Protein AF-A0A957ASK5-F1 (afdb_monomer_lite)

Sequence (160 aa):
SWDEWQVWYKGDPVMGDWTEAPHLAEEMYNLEDALVVAQWLNVFLRKSHVLKIACVAQVVNVISWLHTRKDGLLKHPSYYAFKLVSNLARGDALDVLVTAPLVETKQHGAVPALDVSASFDAETGQGAIFLVNRSLSETVVTDVVWQDGQAVAVDKAWQL

Foldseek 3Di:
DAAEDADQDPDFAQDDPPDDPDQGQQDADAVVRLLVLLLVLLVCLVCCVPRVDHHYPPDERHSHQWYDDPPDIHGHNNNVSCVCSVVQADDHKDPDDDDAAWDQDPPPGTDGQKRKTKHADPVVRGIDIRIHGNDPDDDDDDDDDDVVPDDDDDPDDDDD

Radius of gyration: 18.12 Å; chains: 1; bounding box: 38×39×53 Å

Structure (mmCIF, N/CA/C/O backbone):
data_AF-A0A957ASK5-F1
#
_entry.id   AF-A0A957ASK5-F1
#
loop_
_atom_site.group_PDB
_atom_site.id
_atom_site.type_symbol
_atom_site.label_atom_id
_atom_site.label_alt_id
_atom_site.label_comp_id
_atom_site.label_asym_id
_atom_site.label_entity_id
_atom_site.label_seq_id
_atom_site.pdbx_PDB_ins_code
_atom_site.Cartn_x
_atom_site.Cartn_y
_atom_site.Cartn_z
_atom_site.occupancy
_atom_site.B_iso_or_equiv
_atom_site.auth_seq_id
_atom_site.auth_comp_id
_atom_site.auth_asym_id
_atom_site.auth_atom_id
_atom_site.pdbx_PDB_model_num
ATOM 1 N N . SER A 1 1 ? -12.239 6.359 -12.862 1.00 83.12 1 SER A N 1
ATOM 2 C CA . SER A 1 1 ? -11.178 5.347 -12.694 1.00 83.12 1 SER A CA 1
ATOM 3 C C . SER A 1 1 ? -9.905 6.058 -12.277 1.00 83.12 1 SER A C 1
ATOM 5 O O . SER A 1 1 ? -9.842 7.275 -12.413 1.00 83.12 1 SER A O 1
ATOM 7 N N . TRP A 1 2 ? -8.947 5.322 -11.723 1.00 96.19 2 TRP A N 1
ATOM 8 C CA . TRP A 1 2 ? -7.598 5.791 -11.400 1.00 96.19 2 TRP A CA 1
ATOM 9 C C . TRP A 1 2 ? -6.605 4.755 -11.939 1.00 96.19 2 TRP A C 1
ATOM 11 O O . TRP A 1 2 ? -6.111 3.890 -11.220 1.00 96.19 2 TRP A O 1
ATOM 21 N N . ASP A 1 3 ? -6.485 4.733 -13.259 1.00 96.88 3 ASP A N 1
ATOM 22 C CA . ASP A 1 3 ? -5.905 3.649 -14.057 1.00 96.88 3 ASP A CA 1
ATOM 23 C C . ASP A 1 3 ? -4.379 3.700 -14.196 1.00 96.88 3 ASP A C 1
ATOM 25 O O . ASP A 1 3 ? -3.785 2.726 -14.648 1.00 96.88 3 ASP A O 1
ATOM 29 N N . GLU A 1 4 ? -3.741 4.768 -13.727 1.00 97.25 4 GLU A N 1
ATOM 30 C CA . GLU A 1 4 ? -2.297 4.813 -13.529 1.00 97.25 4 GLU A CA 1
ATOM 31 C C . GLU A 1 4 ? -1.975 5.448 -12.179 1.00 97.25 4 GLU A C 1
ATOM 33 O O . GLU A 1 4 ? -2.266 6.616 -11.913 1.00 97.25 4 GLU A O 1
ATOM 38 N N . TRP A 1 5 ? -1.371 4.662 -11.293 1.00 96.94 5 TRP A N 1
ATOM 39 C CA . TRP A 1 5 ? -0.782 5.167 -10.060 1.00 96.94 5 TRP A CA 1
ATOM 40 C C . TRP A 1 5 ? 0.378 4.293 -9.626 1.00 96.94 5 TRP A C 1
ATOM 42 O O . TRP A 1 5 ? 0.276 3.066 -9.658 1.00 96.94 5 TRP A O 1
ATOM 52 N N . GLN A 1 6 ? 1.450 4.955 -9.202 1.00 94.38 6 GLN A N 1
ATOM 53 C CA . GLN A 1 6 ? 2.556 4.417 -8.425 1.00 94.38 6 GLN A CA 1
ATOM 54 C C . GLN A 1 6 ? 3.511 5.574 -8.067 1.00 94.38 6 GLN A C 1
ATOM 56 O O . GLN A 1 6 ? 3.418 6.674 -8.610 1.00 94.38 6 GLN A O 1
ATOM 61 N N . VAL A 1 7 ? 4.429 5.339 -7.138 1.00 96.38 7 VAL A N 1
ATOM 62 C CA . VAL A 1 7 ? 5.648 6.117 -6.935 1.00 96.38 7 VAL A CA 1
ATOM 63 C C . VAL A 1 7 ? 6.560 5.988 -8.161 1.00 96.38 7 VAL A C 1
ATOM 65 O O . VAL A 1 7 ? 6.969 4.885 -8.520 1.00 96.38 7 VAL A O 1
ATOM 68 N N . TRP A 1 8 ? 6.892 7.119 -8.776 1.00 96.38 8 TRP A N 1
ATOM 69 C CA . TRP A 1 8 ? 7.803 7.199 -9.915 1.00 96.38 8 TRP A CA 1
ATOM 70 C C . TRP A 1 8 ? 8.579 8.518 -9.844 1.00 96.38 8 TRP A C 1
ATOM 72 O O . TRP A 1 8 ? 7.997 9.587 -10.033 1.00 96.38 8 TRP A O 1
ATOM 82 N N . TYR A 1 9 ? 9.862 8.466 -9.473 1.00 94.75 9 TYR A N 1
ATOM 83 C CA . TYR A 1 9 ? 10.662 9.688 -9.256 1.00 94.75 9 TYR A CA 1
ATOM 84 C C . TYR A 1 9 ? 12.184 9.497 -9.304 1.00 94.75 9 TYR A C 1
ATOM 86 O O . TYR A 1 9 ? 12.914 10.482 -9.182 1.00 94.75 9 TYR A O 1
ATOM 94 N N . LYS A 1 10 ? 12.685 8.264 -9.438 1.00 91.88 10 LYS A N 1
ATOM 95 C CA . LYS A 1 10 ? 14.122 7.951 -9.346 1.00 91.88 10 LYS A CA 1
ATOM 96 C C . LYS A 1 10 ? 14.868 8.246 -10.645 1.00 91.88 10 LYS A C 1
ATOM 98 O O . LYS A 1 10 ? 16.085 8.394 -10.612 1.00 91.88 10 LYS A O 1
ATOM 103 N N . GLY A 1 11 ? 14.138 8.443 -11.744 1.00 90.25 11 GLY A N 1
ATOM 104 C CA . GLY A 1 11 ? 14.671 9.037 -12.972 1.00 90.25 11 GLY A CA 1
ATOM 105 C C . GLY A 1 11 ? 15.424 8.054 -13.865 1.00 90.25 11 GLY A C 1
ATOM 106 O O . GLY A 1 11 ? 16.309 8.470 -14.613 1.00 90.25 11 GLY A O 1
ATOM 107 N N . ASP A 1 12 ? 15.079 6.769 -13.787 1.00 91.12 12 ASP A N 1
ATOM 108 C CA . ASP A 1 12 ? 15.632 5.738 -14.663 1.00 91.12 12 ASP A CA 1
ATOM 109 C C . ASP A 1 12 ? 15.322 6.019 -16.148 1.00 91.12 12 ASP A C 1
ATOM 111 O O . ASP A 1 12 ? 14.323 6.676 -16.465 1.00 91.12 12 ASP A O 1
ATOM 115 N N . PRO A 1 13 ? 16.152 5.523 -17.088 1.00 93.06 13 PRO A N 1
ATOM 116 C CA . PRO A 1 13 ? 15.948 5.748 -18.514 1.00 93.06 13 PRO A CA 1
ATOM 117 C C . PRO A 1 13 ? 14.563 5.302 -18.989 1.00 93.06 13 PRO A C 1
ATOM 119 O O . PRO A 1 13 ? 14.092 4.222 -18.644 1.00 93.06 13 PRO A O 1
ATOM 122 N N . VAL A 1 14 ? 13.937 6.118 -19.835 1.00 93.56 14 VAL A N 1
ATOM 123 C CA . VAL A 1 14 ? 12.616 5.841 -20.435 1.00 93.56 14 VAL A CA 1
ATOM 124 C C . VAL A 1 14 ? 12.662 5.716 -21.959 1.00 93.56 14 VAL A C 1
ATOM 126 O O . VAL A 1 14 ? 11.652 5.417 -22.587 1.00 93.56 14 VAL A O 1
ATOM 129 N N . MET A 1 15 ? 13.831 5.946 -22.562 1.00 95.12 15 MET A N 1
ATOM 130 C CA . MET A 1 15 ? 14.044 5.872 -24.007 1.00 95.12 15 MET A CA 1
ATOM 131 C C . MET A 1 15 ? 14.910 4.661 -24.339 1.00 95.12 15 MET A C 1
ATOM 133 O O . MET A 1 15 ? 15.984 4.491 -23.769 1.00 95.12 15 MET A O 1
ATOM 137 N N . GLY A 1 16 ? 14.421 3.816 -25.247 1.00 93.00 16 GLY A N 1
ATOM 138 C CA . GLY A 1 16 ? 15.041 2.536 -25.597 1.00 93.00 16 GLY A CA 1
ATOM 139 C C . GLY A 1 16 ? 15.791 2.505 -26.928 1.00 93.00 16 GLY A C 1
ATOM 140 O O . GLY A 1 16 ? 16.248 1.437 -27.318 1.00 93.00 16 GLY A O 1
ATOM 141 N N . ASP A 1 17 ? 15.869 3.623 -27.656 1.00 95.56 17 ASP A N 1
ATOM 142 C CA . ASP A 1 17 ? 16.573 3.750 -28.944 1.00 95.56 17 ASP A CA 1
ATOM 143 C C . ASP A 1 17 ? 16.274 2.621 -29.951 1.00 95.56 17 ASP A C 1
ATOM 145 O O . ASP A 1 17 ? 17.164 2.119 -30.632 1.00 95.56 17 ASP A O 1
ATOM 149 N N . TRP A 1 18 ? 15.002 2.209 -30.040 1.00 95.38 18 TRP A N 1
ATOM 150 C CA . TRP A 1 18 ? 14.528 1.098 -30.887 1.00 95.38 18 TRP A CA 1
ATOM 151 C C . TRP A 1 18 ? 15.132 -0.279 -30.563 1.00 95.38 18 TRP A C 1
ATOM 153 O O . TRP A 1 18 ? 14.999 -1.218 -31.347 1.00 95.38 18 TRP A O 1
ATOM 163 N N . THR A 1 19 ? 15.757 -0.421 -29.397 1.00 97.44 19 THR A N 1
ATOM 164 C CA . THR A 1 19 ? 16.213 -1.706 -28.862 1.00 97.44 19 THR A CA 1
ATOM 165 C C . THR A 1 19 ? 15.004 -2.556 -28.465 1.00 97.44 19 THR A C 1
ATOM 167 O O . THR A 1 19 ? 14.002 -2.035 -27.974 1.00 97.44 19 THR A O 1
ATOM 170 N N . GLU A 1 20 ? 15.080 -3.871 -28.665 1.00 96.94 20 GLU A N 1
ATOM 171 C CA . GLU A 1 20 ? 14.061 -4.816 -28.199 1.00 96.94 20 GLU A CA 1
ATOM 172 C C . GLU A 1 20 ? 14.191 -5.042 -26.684 1.00 96.94 20 GLU A C 1
ATOM 174 O O . G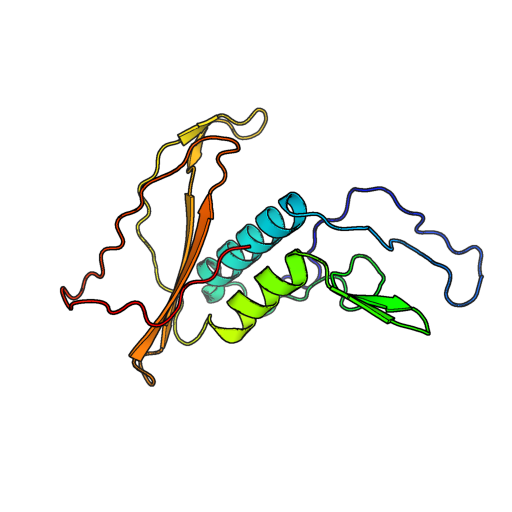LU A 1 20 ? 15.269 -5.385 -26.200 1.00 96.94 20 GLU A O 1
ATOM 179 N N . ALA A 1 21 ? 13.092 -4.847 -25.945 1.00 94.06 21 ALA A N 1
ATOM 180 C CA . ALA A 1 21 ? 12.994 -5.033 -24.490 1.00 94.06 21 ALA A CA 1
ATOM 181 C C . ALA A 1 21 ? 14.172 -4.451 -23.658 1.00 94.06 21 ALA A C 1
ATOM 183 O O . ALA A 1 21 ? 14.763 -5.172 -22.848 1.00 94.06 21 ALA A O 1
ATOM 184 N N . PRO A 1 22 ? 14.536 -3.165 -23.833 1.00 95.56 22 PRO A N 1
ATOM 185 C CA . PRO A 1 22 ? 15.572 -2.535 -23.028 1.00 95.56 22 PRO A CA 1
ATOM 186 C C . PRO A 1 22 ? 15.097 -2.352 -21.583 1.00 95.56 22 PRO A C 1
ATOM 188 O O . PRO A 1 22 ? 13.901 -2.235 -21.315 1.00 95.56 22 PRO A O 1
ATOM 191 N N . HIS A 1 23 ? 16.051 -2.280 -20.657 1.00 93.94 23 HIS A N 1
ATOM 192 C CA . HIS A 1 23 ? 15.787 -1.977 -19.252 1.00 93.94 23 HIS A CA 1
ATOM 193 C C . HIS A 1 23 ? 15.383 -0.508 -19.105 1.00 93.94 23 HIS A C 1
ATOM 195 O O . HIS A 1 23 ? 16.244 0.374 -19.084 1.00 93.94 23 HIS A O 1
ATOM 201 N N . LEU A 1 24 ? 14.076 -0.252 -19.043 1.00 96.12 24 LEU A N 1
ATOM 202 C CA . LEU A 1 24 ? 13.501 1.087 -18.939 1.00 96.12 24 LEU A CA 1
ATOM 203 C C . LEU A 1 24 ? 12.644 1.208 -17.685 1.00 96.12 24 LEU A C 1
ATOM 205 O O . LEU A 1 24 ? 11.815 0.342 -17.414 1.00 96.12 24 LEU A O 1
ATOM 209 N N . ALA A 1 25 ? 12.825 2.313 -16.963 1.00 95.44 25 ALA A N 1
ATOM 210 C CA . ALA A 1 25 ? 12.071 2.660 -15.763 1.00 95.44 25 ALA A CA 1
ATOM 211 C C . ALA A 1 25 ? 11.976 1.518 -14.725 1.00 95.44 25 ALA A C 1
ATOM 213 O O . ALA A 1 25 ? 10.955 1.361 -14.059 1.00 95.44 25 ALA A O 1
ATOM 214 N N . GLU A 1 26 ? 13.028 0.705 -14.596 1.00 95.94 26 GLU A N 1
ATOM 215 C CA . GLU A 1 26 ? 13.113 -0.404 -13.635 1.00 95.94 26 GLU A CA 1
ATOM 216 C C . GLU A 1 26 ? 13.557 0.099 -12.247 1.00 95.94 26 GLU A C 1
ATOM 218 O O . GLU A 1 26 ? 14.600 -0.305 -11.723 1.00 95.94 26 GLU A O 1
ATOM 223 N N . GLU A 1 27 ? 12.747 0.973 -11.637 1.00 94.88 27 GLU A N 1
ATOM 224 C CA . GLU A 1 27 ? 13.094 1.640 -10.377 1.00 94.88 27 GLU A CA 1
ATOM 225 C C . GLU A 1 27 ? 13.167 0.663 -9.191 1.00 94.88 27 GLU A C 1
ATOM 227 O O . GLU A 1 27 ? 12.281 -0.158 -8.952 1.00 94.88 27 GLU A O 1
ATOM 232 N N . MET A 1 28 ? 14.219 0.786 -8.378 1.00 95.62 28 MET A N 1
ATOM 233 C CA . MET A 1 28 ? 14.394 -0.021 -7.166 1.00 95.62 28 MET A CA 1
ATOM 234 C C . MET A 1 28 ? 13.679 0.619 -5.975 1.00 95.62 28 MET A C 1
ATOM 236 O O . MET A 1 28 ? 14.117 1.664 -5.494 1.00 95.62 28 MET A O 1
ATOM 240 N N . TYR A 1 29 ? 12.619 -0.007 -5.458 1.00 96.31 29 TYR A N 1
ATOM 241 C CA . TYR A 1 29 ? 11.777 0.566 -4.396 1.00 96.31 29 TYR A CA 1
ATOM 242 C C . TYR A 1 29 ? 12.210 0.180 -2.970 1.00 96.31 29 TYR A C 1
ATOM 244 O O . TYR A 1 29 ? 12.597 -0.960 -2.704 1.00 96.31 29 TYR A O 1
ATOM 252 N N . ASN A 1 30 ? 12.104 1.128 -2.038 1.00 96.06 30 ASN A N 1
ATOM 253 C CA . ASN A 1 30 ? 12.449 0.986 -0.621 1.00 96.06 30 ASN A CA 1
ATOM 254 C C . ASN A 1 30 ? 11.189 1.002 0.283 1.00 96.06 30 ASN A C 1
ATOM 256 O O . ASN A 1 30 ? 10.057 0.909 -0.196 1.00 96.06 30 ASN A O 1
ATOM 260 N N . LEU A 1 31 ? 11.381 1.071 1.606 1.00 96.12 31 LEU A N 1
ATOM 261 C CA . LEU A 1 31 ? 10.272 1.105 2.567 1.00 96.12 31 LEU A CA 1
ATOM 262 C C . LEU A 1 31 ? 9.464 2.411 2.502 1.00 96.12 31 LEU A C 1
ATOM 264 O O . LEU A 1 31 ? 8.244 2.363 2.611 1.00 96.12 31 LEU A O 1
ATOM 268 N N . GLU A 1 32 ? 10.112 3.557 2.292 1.00 96.31 32 GLU A N 1
ATOM 269 C CA . GLU A 1 32 ? 9.430 4.851 2.137 1.00 96.31 32 GLU A CA 1
ATOM 270 C C . GLU A 1 32 ? 8.429 4.801 0.975 1.00 96.31 32 GLU A C 1
ATOM 272 O O . GLU A 1 32 ? 7.261 5.156 1.145 1.00 96.31 32 GLU A O 1
ATOM 277 N N . ASP A 1 33 ? 8.845 4.236 -0.161 1.00 97.44 33 ASP A N 1
ATOM 278 C CA . ASP A 1 33 ? 7.983 4.036 -1.328 1.00 97.44 33 ASP A CA 1
ATOM 279 C C . ASP A 1 33 ? 6.755 3.177 -0.987 1.00 97.44 33 ASP A C 1
ATOM 281 O O . ASP A 1 33 ? 5.633 3.477 -1.404 1.00 97.44 33 ASP A O 1
ATOM 285 N N . ALA A 1 34 ? 6.943 2.121 -0.190 1.00 97.62 34 ALA A N 1
ATOM 286 C CA . ALA A 1 34 ? 5.851 1.257 0.250 1.00 97.62 34 ALA A CA 1
ATOM 287 C C . ALA A 1 34 ? 4.888 1.954 1.211 1.00 97.62 34 ALA A C 1
ATOM 289 O O . ALA A 1 34 ? 3.682 1.715 1.132 1.00 97.62 34 ALA A O 1
ATOM 290 N N . LEU A 1 35 ? 5.384 2.838 2.079 1.00 97.75 35 LEU A N 1
ATOM 291 C CA . LEU A 1 35 ? 4.540 3.645 2.960 1.00 97.75 35 LEU A CA 1
ATOM 292 C C . LEU A 1 35 ? 3.720 4.670 2.163 1.00 97.75 35 LEU A C 1
ATOM 294 O O . LEU A 1 35 ? 2.571 4.934 2.515 1.00 97.75 35 LEU A O 1
ATOM 298 N N . VAL A 1 36 ? 4.250 5.215 1.063 1.00 97.38 36 VAL A N 1
ATOM 299 C CA . VAL A 1 36 ? 3.473 6.065 0.141 1.00 97.38 36 VAL A CA 1
ATOM 300 C C . VAL A 1 36 ? 2.403 5.245 -0.589 1.00 97.38 36 VAL A C 1
ATOM 302 O O . VAL A 1 36 ? 1.244 5.659 -0.648 1.00 97.38 36 VAL A O 1
ATOM 305 N N . VAL A 1 37 ? 2.745 4.049 -1.081 1.00 98.19 37 VAL A N 1
ATOM 306 C CA . VAL A 1 37 ? 1.783 3.121 -1.709 1.00 98.19 37 VAL A CA 1
ATOM 307 C C . VAL A 1 37 ? 0.660 2.734 -0.751 1.00 98.19 37 VAL A C 1
ATOM 309 O O . VAL A 1 37 ? -0.510 2.776 -1.129 1.00 98.19 37 VAL A O 1
ATOM 312 N N . ALA A 1 38 ? 0.989 2.394 0.497 1.00 98.44 38 ALA A N 1
ATOM 313 C CA . ALA A 1 38 ? 0.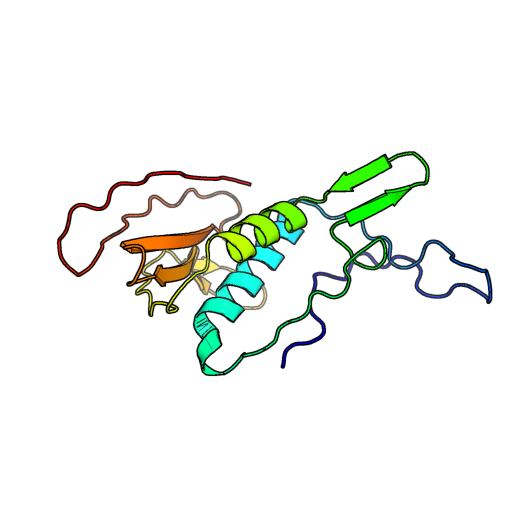005 2.044 1.517 1.00 98.44 38 ALA A CA 1
ATOM 314 C C . ALA A 1 38 ? -0.982 3.195 1.784 1.00 98.44 38 ALA A C 1
ATOM 316 O O . ALA A 1 38 ? -2.182 2.961 1.922 1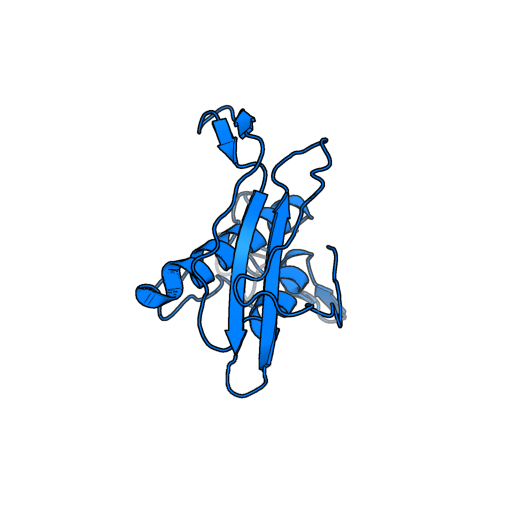.00 98.44 38 ALA A O 1
ATOM 317 N N . GLN A 1 39 ? -0.508 4.443 1.772 1.00 98.19 39 GLN A N 1
ATOM 318 C CA . GLN A 1 39 ? -1.373 5.617 1.919 1.00 98.19 39 GLN A CA 1
ATOM 319 C C . GLN A 1 39 ? -2.296 5.832 0.712 1.00 98.19 39 GLN A C 1
ATOM 321 O O . GLN A 1 39 ? -3.465 6.180 0.887 1.00 98.19 39 GLN A O 1
ATOM 326 N N . TRP A 1 40 ? -1.827 5.583 -0.514 1.00 98.25 40 TRP A N 1
ATOM 327 C CA . TRP A 1 40 ? -2.701 5.600 -1.694 1.00 98.25 40 TRP A CA 1
ATOM 328 C C . TRP A 1 40 ? -3.780 4.518 -1.621 1.00 98.25 40 TRP A C 1
ATOM 330 O O . TRP A 1 40 ? -4.953 4.802 -1.859 1.00 98.25 40 TRP A O 1
ATOM 340 N N . LEU A 1 41 ? -3.415 3.306 -1.201 1.00 98.38 41 LEU A N 1
ATOM 341 C CA . LEU A 1 41 ? -4.365 2.214 -0.981 1.00 98.38 41 LEU A CA 1
ATOM 342 C C . LEU A 1 41 ? -5.421 2.575 0.077 1.00 98.38 41 LEU A C 1
ATOM 344 O O . LEU A 1 41 ? -6.611 2.343 -0.142 1.00 98.38 41 LEU A O 1
ATOM 348 N N . ASN A 1 42 ? -5.013 3.225 1.170 1.00 98.56 42 ASN A N 1
ATOM 349 C CA . ASN A 1 42 ? -5.931 3.770 2.168 1.00 98.56 42 ASN A CA 1
ATOM 350 C C . ASN A 1 42 ? -6.894 4.810 1.573 1.00 98.56 42 ASN A C 1
ATOM 352 O O . ASN A 1 42 ? -8.094 4.788 1.861 1.00 98.56 42 ASN A O 1
ATOM 356 N N . VAL A 1 43 ? -6.396 5.724 0.730 1.00 97.94 43 VAL A N 1
ATOM 357 C CA . VAL A 1 43 ? -7.240 6.696 0.017 1.00 97.94 43 VAL A CA 1
ATOM 358 C C . VAL A 1 43 ? -8.256 5.979 -0.866 1.00 97.94 43 VAL A C 1
ATOM 360 O O . VAL A 1 43 ? -9.436 6.327 -0.815 1.00 97.94 43 VAL A O 1
ATOM 363 N N . PHE A 1 44 ? -7.838 4.974 -1.635 1.00 98.19 44 PHE A N 1
ATOM 364 C CA . PHE A 1 44 ? -8.742 4.234 -2.514 1.00 98.19 44 PHE A CA 1
ATOM 365 C C . PHE A 1 44 ? -9.837 3.514 -1.738 1.00 98.19 44 PHE A C 1
ATOM 367 O O . PHE A 1 44 ? -10.997 3.591 -2.141 1.00 98.19 44 PHE A O 1
ATOM 374 N N . LEU A 1 45 ? -9.511 2.900 -0.597 1.00 98.31 45 LEU A N 1
ATOM 375 C CA . LEU A 1 45 ? -10.516 2.253 0.242 1.00 98.31 45 LEU A CA 1
ATOM 376 C C . LEU A 1 45 ? -11.531 3.272 0.783 1.00 98.31 45 LEU A C 1
ATOM 378 O O . LEU A 1 45 ? -12.735 3.109 0.573 1.00 98.31 45 LEU A O 1
ATOM 382 N N . ARG A 1 46 ? -11.063 4.384 1.370 1.00 98.19 46 ARG A N 1
ATOM 383 C CA . ARG A 1 46 ? -11.936 5.469 1.874 1.00 98.19 46 ARG A CA 1
ATOM 384 C C . ARG A 1 46 ? -12.772 6.133 0.777 1.00 98.19 46 ARG A C 1
ATOM 386 O O . ARG A 1 46 ? -13.860 6.648 1.031 1.00 98.19 46 ARG A O 1
ATOM 393 N N . LYS A 1 47 ? -12.263 6.170 -0.456 1.00 97.75 47 LYS A N 1
ATOM 394 C CA . LYS A 1 47 ? -12.927 6.790 -1.614 1.00 97.75 47 LYS A CA 1
ATOM 395 C C . LYS A 1 47 ? -13.590 5.779 -2.548 1.00 97.75 47 LYS A C 1
ATOM 397 O O . LYS A 1 47 ? -14.044 6.174 -3.620 1.00 97.75 47 LYS A O 1
ATOM 402 N N . SER A 1 48 ? -13.745 4.526 -2.126 1.00 97.44 48 SER A N 1
ATOM 403 C CA . SER A 1 48 ? -14.354 3.442 -2.914 1.00 97.44 48 SER A CA 1
ATOM 404 C C . SER A 1 48 ? -15.803 3.720 -3.342 1.00 97.44 48 SER A C 1
ATOM 406 O O . SER A 1 48 ? -16.285 3.168 -4.333 1.00 97.44 48 SER A O 1
ATOM 408 N N . HIS A 1 49 ? -16.510 4.631 -2.665 1.00 96.81 49 HIS A N 1
ATOM 409 C CA . HIS A 1 49 ? -17.832 5.103 -3.088 1.00 96.81 49 HIS A CA 1
ATOM 410 C C . HIS A 1 49 ? -17.800 5.831 -4.448 1.00 96.81 49 HIS A C 1
ATOM 412 O O . HIS A 1 49 ? -18.746 5.682 -5.219 1.00 96.81 49 HIS A O 1
ATOM 418 N N . VAL A 1 50 ? -16.699 6.515 -4.789 1.00 97.38 50 VAL A N 1
ATOM 419 C CA . VAL A 1 50 ? -16.477 7.167 -6.098 1.00 97.38 50 VAL A CA 1
ATOM 420 C C . VAL A 1 50 ? -15.525 6.354 -6.978 1.00 97.38 50 VAL A C 1
ATOM 422 O O . VAL A 1 50 ? -15.770 6.169 -8.171 1.00 97.38 50 VAL A O 1
ATOM 425 N N . LEU A 1 51 ? -14.429 5.857 -6.406 1.00 97.12 51 LEU A N 1
ATOM 426 C CA . LEU A 1 51 ? -13.375 5.172 -7.140 1.00 97.12 51 LEU A CA 1
ATOM 427 C C . LEU A 1 51 ? -13.662 3.673 -7.248 1.00 97.12 51 LEU A C 1
ATOM 429 O O . LEU A 1 51 ? -13.405 2.912 -6.322 1.00 97.12 51 LEU A O 1
ATOM 433 N N . LYS A 1 52 ? -14.183 3.251 -8.403 1.00 97.25 52 LYS A N 1
ATOM 434 C CA . LYS A 1 52 ? -14.568 1.849 -8.651 1.00 97.25 52 LYS A CA 1
ATOM 435 C C . LYS A 1 52 ? -13.483 0.988 -9.296 1.00 97.25 52 LYS A C 1
ATOM 437 O O . LYS A 1 52 ? -13.578 -0.231 -9.254 1.00 97.25 52 LYS A O 1
ATOM 442 N N . ILE A 1 53 ? -12.484 1.613 -9.917 1.00 98.00 53 ILE A N 1
ATOM 443 C CA . ILE A 1 53 ? -11.386 0.933 -10.614 1.00 98.00 53 ILE A CA 1
ATOM 444 C C . ILE A 1 53 ? -10.111 1.729 -10.365 1.00 98.00 53 ILE A C 1
ATOM 446 O O . ILE A 1 53 ? -10.088 2.926 -10.672 1.00 98.00 53 ILE A O 1
ATOM 450 N N . ALA A 1 54 ? -9.078 1.058 -9.857 1.00 97.56 54 ALA A N 1
ATOM 451 C CA . ALA A 1 54 ? -7.721 1.575 -9.753 1.00 97.56 54 ALA A CA 1
ATOM 452 C C . ALA A 1 54 ? -6.728 0.535 -10.290 1.00 97.56 54 ALA A C 1
ATOM 454 O O . ALA A 1 54 ? -6.836 -0.644 -9.947 1.00 97.56 54 ALA A O 1
ATOM 455 N N . CYS A 1 55 ? -5.768 0.958 -11.111 1.00 97.81 55 CYS A N 1
ATOM 456 C CA . CYS A 1 55 ? -4.791 0.068 -11.739 1.00 97.81 55 CYS A CA 1
ATOM 457 C C . CYS A 1 55 ? -3.379 0.550 -11.408 1.00 97.81 55 CYS A C 1
ATOM 459 O O . CYS A 1 55 ? -3.026 1.693 -11.684 1.00 97.81 55 CYS A O 1
ATOM 461 N N . VAL A 1 56 ? -2.586 -0.315 -10.773 1.00 96.69 56 VAL A N 1
ATOM 462 C CA . VAL A 1 56 ? -1.180 -0.007 -10.499 1.00 96.69 56 VAL A CA 1
ATOM 463 C C . VAL A 1 56 ? -0.413 0.082 -11.819 1.00 96.69 56 VAL A C 1
ATOM 465 O O . VAL A 1 56 ? -0.512 -0.818 -12.657 1.00 96.69 56 VAL A O 1
ATOM 468 N N . ALA A 1 57 ? 0.360 1.151 -11.985 1.00 96.25 57 ALA A N 1
ATOM 469 C CA . ALA A 1 57 ? 1.274 1.332 -13.105 1.00 96.25 57 ALA A CA 1
ATOM 470 C C . ALA A 1 57 ? 2.707 1.055 -12.611 1.00 96.25 57 ALA A C 1
ATOM 472 O O . ALA A 1 57 ? 3.245 1.865 -11.873 1.00 96.25 57 ALA A O 1
ATOM 473 N N . GLN A 1 58 ? 3.355 -0.066 -12.930 1.00 96.19 58 GLN A N 1
ATOM 474 C CA . GLN A 1 58 ? 2.869 -1.220 -13.698 1.00 96.19 58 GLN A CA 1
ATOM 475 C C . GLN A 1 58 ? 3.163 -2.546 -12.971 1.00 96.19 58 GLN A C 1
ATOM 477 O O . GLN A 1 58 ? 3.687 -2.599 -11.856 1.00 96.19 58 GLN A O 1
ATOM 482 N N . VAL A 1 59 ? 2.770 -3.665 -13.587 1.00 95.81 59 VAL A N 1
ATOM 483 C CA . VAL A 1 59 ? 2.710 -4.971 -12.908 1.00 95.81 59 VAL A CA 1
ATOM 484 C C . VAL A 1 59 ? 4.047 -5.715 -12.868 1.00 95.81 59 VAL A C 1
ATOM 486 O O . VAL A 1 59 ? 4.271 -6.429 -11.894 1.00 95.81 59 VAL A O 1
ATOM 489 N N . VAL A 1 60 ? 4.935 -5.559 -13.863 1.00 97.44 60 VAL A N 1
ATOM 490 C CA . VAL A 1 60 ? 6.251 -6.239 -13.902 1.00 97.44 60 VAL A CA 1
ATOM 491 C C . VAL A 1 60 ? 7.329 -5.340 -14.524 1.00 97.44 60 VAL A C 1
ATOM 493 O O . VAL A 1 60 ? 7.100 -4.764 -15.583 1.00 97.44 60 VAL A O 1
ATOM 496 N N . ASN A 1 61 ? 8.512 -5.289 -13.900 1.00 97.25 61 ASN A N 1
ATOM 497 C CA . ASN A 1 61 ? 9.730 -4.544 -14.269 1.00 97.25 61 ASN A CA 1
ATOM 498 C C . ASN A 1 61 ? 9.566 -3.016 -14.357 1.00 97.25 61 ASN A C 1
ATOM 500 O O . ASN A 1 61 ? 10.149 -2.297 -13.557 1.00 97.25 61 ASN A O 1
ATOM 504 N N . VAL A 1 62 ? 8.762 -2.518 -15.294 1.00 97.06 62 VAL A N 1
ATOM 505 C CA . VAL A 1 62 ? 8.560 -1.083 -15.535 1.00 97.06 62 VAL A CA 1
ATOM 506 C C . VAL A 1 62 ? 7.758 -0.487 -14.380 1.00 97.06 62 VAL A C 1
ATOM 508 O O . VAL A 1 62 ? 6.612 -0.884 -14.172 1.00 97.06 62 VAL A O 1
ATOM 511 N N . ILE A 1 63 ? 8.363 0.430 -13.616 1.00 96.62 63 ILE A N 1
ATOM 512 C CA . ILE A 1 63 ? 7.805 1.071 -12.409 1.00 96.62 63 ILE A CA 1
ATOM 513 C C . ILE A 1 63 ? 6.995 0.091 -11.552 1.00 96.62 63 ILE A C 1
ATOM 515 O O . ILE A 1 63 ? 5.827 0.308 -11.228 1.00 96.62 63 ILE A O 1
ATOM 519 N N . SER A 1 64 ? 7.605 -1.058 -11.252 1.00 96.50 64 SER A N 1
ATOM 520 C CA . SER A 1 64 ? 6.894 -2.211 -10.715 1.00 96.50 64 SER A CA 1
ATOM 521 C C . SER A 1 64 ? 7.458 -2.734 -9.401 1.00 96.50 64 SER A C 1
ATOM 523 O O . SER A 1 64 ? 8.655 -2.732 -9.124 1.00 96.50 64 SER A O 1
ATOM 525 N N . TRP A 1 65 ? 6.578 -3.310 -8.588 1.00 97.00 65 TRP A N 1
ATOM 526 C CA . TRP A 1 65 ? 6.981 -4.004 -7.368 1.00 97.00 65 TRP A CA 1
ATOM 527 C C . TRP A 1 65 ? 7.482 -5.429 -7.612 1.00 97.00 65 TRP A C 1
ATOM 529 O O . TRP A 1 65 ? 7.961 -6.072 -6.676 1.00 97.00 65 TRP A O 1
ATOM 539 N N . LEU A 1 66 ? 7.355 -5.934 -8.839 1.00 97.81 66 LEU A N 1
ATOM 540 C CA . LEU A 1 66 ? 7.808 -7.256 -9.251 1.00 97.81 66 LEU A CA 1
ATOM 541 C C . LEU A 1 66 ? 8.885 -7.099 -10.319 1.00 97.81 66 LEU A C 1
ATOM 543 O O . LEU A 1 66 ? 8.587 -6.772 -11.463 1.00 97.81 66 LEU A O 1
ATOM 547 N N . HIS A 1 67 ? 10.137 -7.350 -9.950 1.00 97.44 67 HIS A N 1
ATOM 548 C CA . HIS A 1 67 ? 11.253 -7.346 -10.892 1.00 97.44 67 HIS A CA 1
ATOM 549 C C . HIS A 1 67 ? 11.639 -8.773 -11.238 1.00 97.44 67 HIS A C 1
ATOM 551 O O . HIS A 1 67 ? 11.882 -9.598 -10.360 1.00 97.44 67 HIS A O 1
ATOM 557 N N . THR A 1 68 ? 11.718 -9.062 -12.524 1.00 97.50 68 THR A N 1
ATOM 558 C CA . THR A 1 68 ? 12.060 -10.372 -13.061 1.00 97.50 68 THR A CA 1
ATOM 559 C C . THR A 1 68 ? 13.374 -10.297 -13.818 1.00 97.50 68 THR A C 1
ATOM 561 O O . THR A 1 68 ? 13.633 -9.382 -14.596 1.00 97.50 68 THR A O 1
ATOM 564 N N . ARG A 1 69 ? 14.210 -11.303 -13.595 1.00 93.56 69 ARG A N 1
ATOM 565 C CA . ARG A 1 69 ? 15.345 -11.651 -14.449 1.00 93.56 69 ARG A CA 1
ATOM 566 C C . ARG A 1 69 ? 15.132 -13.080 -14.937 1.00 93.56 69 ARG A C 1
ATOM 568 O O . ARG A 1 69 ? 14.250 -13.786 -14.451 1.00 93.56 69 ARG A O 1
ATOM 575 N N . LYS A 1 70 ? 15.951 -13.532 -15.889 1.00 92.12 70 LYS A N 1
ATOM 576 C CA . LYS A 1 70 ? 15.875 -14.910 -16.415 1.00 92.12 70 LYS A CA 1
ATOM 577 C C . LYS A 1 70 ? 16.009 -15.979 -15.322 1.00 92.12 70 LYS A C 1
ATOM 579 O O . LYS A 1 70 ? 15.538 -17.095 -15.502 1.00 92.12 70 LYS A O 1
ATOM 584 N N . ASP A 1 71 ? 16.659 -15.636 -14.219 1.00 94.69 71 ASP A N 1
ATOM 585 C CA . ASP A 1 71 ? 17.046 -16.515 -13.122 1.00 94.69 71 ASP A CA 1
ATOM 586 C C . ASP A 1 71 ? 16.339 -16.206 -11.793 1.00 94.69 71 ASP A C 1
ATOM 588 O O . ASP A 1 71 ? 16.589 -16.893 -10.803 1.00 94.69 71 ASP A O 1
ATOM 592 N N . GLY A 1 72 ? 15.446 -15.211 -11.731 1.00 96.69 72 GLY A N 1
ATOM 593 C CA . GLY A 1 72 ? 14.846 -14.845 -10.452 1.00 96.69 72 GLY A CA 1
ATOM 594 C C . GLY A 1 72 ? 13.727 -13.813 -10.489 1.00 96.69 72 GLY A C 1
ATOM 595 O O . GLY A 1 72 ? 13.489 -13.126 -11.481 1.00 96.69 72 GLY A O 1
ATOM 596 N N . LEU A 1 73 ? 13.053 -13.707 -9.343 1.00 97.62 73 LEU A N 1
ATOM 597 C CA . LEU A 1 73 ? 12.003 -12.738 -9.053 1.00 97.62 73 LEU A CA 1
ATOM 598 C C . LEU A 1 73 ? 12.363 -11.988 -7.770 1.00 97.62 73 LEU A C 1
ATOM 600 O O . LEU A 1 73 ? 12.524 -12.597 -6.711 1.00 97.62 73 LEU A O 1
ATOM 604 N N . LEU A 1 74 ? 12.410 -10.666 -7.856 1.00 97.44 74 LEU A N 1
ATOM 605 C CA . LEU A 1 74 ? 12.500 -9.759 -6.726 1.00 97.44 74 LEU A CA 1
ATOM 606 C C . LEU A 1 74 ? 11.124 -9.141 -6.458 1.00 97.44 74 LEU A C 1
ATOM 608 O O . LEU A 1 74 ? 10.452 -8.658 -7.369 1.00 97.44 74 LEU A O 1
ATOM 612 N N . LYS A 1 75 ? 10.721 -9.147 -5.186 1.00 98.00 75 LYS A N 1
ATOM 613 C CA . LYS A 1 75 ? 9.507 -8.489 -4.696 1.00 98.00 75 LYS A CA 1
ATOM 614 C C . LYS A 1 75 ? 9.910 -7.290 -3.853 1.00 98.00 75 LYS A C 1
ATOM 616 O O . LYS A 1 75 ? 10.509 -7.468 -2.794 1.00 98.00 75 LYS A O 1
ATOM 621 N N . HIS A 1 76 ? 9.578 -6.096 -4.317 1.00 97.56 76 HIS A N 1
ATOM 622 C CA . HIS A 1 76 ? 9.824 -4.860 -3.585 1.00 97.56 76 HIS A CA 1
ATOM 623 C C . HIS A 1 76 ? 8.868 -4.696 -2.393 1.00 97.56 76 HIS A C 1
ATOM 625 O O . HIS A 1 76 ? 7.791 -5.296 -2.395 1.00 97.56 76 HIS A O 1
ATOM 631 N N . PRO A 1 77 ? 9.202 -3.861 -1.391 1.00 97.56 77 PRO A N 1
ATOM 632 C CA . PRO A 1 77 ? 8.370 -3.670 -0.200 1.00 97.56 77 PRO A CA 1
ATOM 633 C C . PRO A 1 77 ? 6.893 -3.351 -0.509 1.00 97.56 77 PRO A C 1
ATOM 635 O O . PRO A 1 77 ? 5.991 -3.941 0.088 1.00 97.56 77 PRO A O 1
ATOM 638 N N . SER A 1 78 ? 6.626 -2.525 -1.525 1.00 97.62 78 SER A N 1
ATOM 639 C CA . SER A 1 78 ? 5.268 -2.145 -1.945 1.00 97.62 78 SER A CA 1
ATOM 640 C C . SER A 1 78 ? 4.399 -3.323 -2.407 1.00 97.62 78 SER A C 1
ATOM 642 O O . SER A 1 78 ? 3.179 -3.280 -2.240 1.00 97.62 78 SER A O 1
ATOM 644 N N . TYR A 1 79 ? 5.000 -4.416 -2.904 1.00 98.00 79 TYR A N 1
ATOM 645 C CA . TYR A 1 79 ? 4.270 -5.649 -3.226 1.00 98.00 79 TYR A CA 1
ATOM 646 C C . TYR A 1 79 ? 3.543 -6.195 -1.994 1.00 98.00 79 TYR A C 1
ATOM 648 O O . TYR A 1 79 ? 2.411 -6.668 -2.096 1.00 98.00 79 TYR A O 1
ATOM 656 N N . TYR A 1 80 ? 4.179 -6.141 -0.821 1.00 97.94 80 TYR A N 1
ATOM 657 C CA . TYR A 1 80 ? 3.602 -6.676 0.408 1.00 97.94 80 TYR A CA 1
ATOM 658 C C . TYR A 1 80 ? 2.463 -5.795 0.925 1.00 97.94 80 TYR A C 1
ATOM 660 O O . TYR A 1 80 ? 1.430 -6.340 1.314 1.00 97.94 80 TYR A O 1
ATOM 668 N N . ALA A 1 81 ? 2.597 -4.466 0.841 1.00 97.25 81 ALA A N 1
ATOM 669 C CA . ALA A 1 81 ? 1.510 -3.535 1.149 1.00 97.25 81 ALA A CA 1
ATOM 670 C C . ALA A 1 81 ? 0.276 -3.824 0.278 1.00 97.25 81 ALA A C 1
ATOM 672 O O . ALA A 1 81 ? -0.820 -4.054 0.792 1.00 97.25 81 ALA A O 1
ATOM 673 N N . PHE A 1 82 ? 0.474 -3.918 -1.041 1.00 97.69 82 PHE A N 1
ATOM 674 C CA . PHE A 1 82 ? -0.605 -4.234 -1.972 1.00 97.69 82 PHE A CA 1
ATOM 675 C C . PHE A 1 82 ? -1.209 -5.614 -1.723 1.00 97.69 82 PHE A C 1
ATOM 677 O O . PHE A 1 82 ? -2.428 -5.747 -1.682 1.00 97.69 82 PHE A O 1
ATOM 684 N N . LYS A 1 83 ? -0.380 -6.643 -1.501 1.00 97.88 83 LYS A N 1
ATOM 685 C CA . LYS A 1 83 ? -0.847 -8.001 -1.191 1.00 97.88 83 LYS A CA 1
ATOM 686 C C . LYS A 1 83 ? -1.743 -8.015 0.048 1.00 97.88 83 LYS A C 1
ATOM 688 O O . LYS A 1 83 ? -2.735 -8.741 0.050 1.00 97.88 83 LYS A O 1
ATOM 693 N N . LEU A 1 84 ? -1.388 -7.281 1.102 1.00 97.44 84 LEU A N 1
ATOM 694 C CA . LEU A 1 84 ? -2.180 -7.232 2.331 1.00 97.44 84 LEU A CA 1
ATOM 695 C C . LEU A 1 84 ? -3.525 -6.549 2.079 1.00 97.44 84 LEU A C 1
ATOM 697 O O . LEU A 1 84 ? -4.559 -7.173 2.303 1.00 97.44 84 LEU A O 1
ATOM 701 N N . VAL A 1 85 ? -3.529 -5.333 1.526 1.00 97.62 85 VAL A N 1
ATOM 702 C CA . VAL A 1 85 ? -4.781 -4.601 1.262 1.00 97.62 85 VAL A CA 1
ATOM 703 C C . VAL A 1 85 ? -5.659 -5.353 0.261 1.00 97.62 85 VAL A C 1
ATOM 705 O O . VAL A 1 85 ? -6.833 -5.586 0.525 1.00 97.62 85 VAL A O 1
ATOM 708 N N . SER A 1 86 ? -5.090 -5.835 -0.848 1.00 97.00 86 SER A N 1
ATOM 709 C CA . SER A 1 86 ? -5.831 -6.558 -1.887 1.00 97.00 86 SER A CA 1
ATOM 710 C C . SER A 1 86 ? -6.459 -7.860 -1.391 1.00 97.00 86 SER A C 1
ATOM 712 O O . SER A 1 86 ? -7.433 -8.308 -1.996 1.00 97.00 86 SER A O 1
ATOM 714 N N . ASN A 1 87 ? -5.931 -8.493 -0.340 1.00 97.12 87 ASN A N 1
ATOM 715 C CA . ASN A 1 87 ? -6.490 -9.731 0.210 1.00 97.12 87 ASN A CA 1
ATOM 716 C C . ASN A 1 87 ? -7.427 -9.497 1.398 1.00 97.12 87 ASN A C 1
ATOM 718 O O . ASN A 1 87 ? -8.365 -10.270 1.564 1.00 97.12 87 ASN A O 1
ATOM 722 N N . LEU A 1 88 ? -7.176 -8.464 2.205 1.00 97.62 88 LEU A N 1
ATOM 723 C CA . LEU A 1 88 ? -7.872 -8.238 3.474 1.00 97.62 88 LEU A CA 1
ATOM 724 C C . LEU A 1 88 ? -8.980 -7.183 3.381 1.00 97.62 88 LEU A C 1
ATOM 726 O O . LEU A 1 88 ? -9.913 -7.229 4.173 1.00 97.62 88 LEU A O 1
ATOM 730 N N . ALA A 1 89 ? -8.910 -6.249 2.426 1.00 97.75 89 ALA A N 1
ATOM 731 C CA . ALA A 1 89 ? -9.955 -5.247 2.244 1.00 97.75 89 ALA A CA 1
ATOM 732 C C . ALA A 1 89 ? -11.171 -5.897 1.567 1.00 97.75 89 ALA A C 1
ATOM 734 O O . ALA A 1 89 ? -11.172 -6.123 0.351 1.00 97.75 89 ALA A O 1
ATOM 735 N N . ARG A 1 90 ? -12.176 -6.278 2.357 1.00 97.44 90 ARG A N 1
ATOM 736 C CA . ARG A 1 90 ? -13.391 -6.984 1.920 1.00 97.44 90 ARG A CA 1
ATOM 737 C C . ARG A 1 90 ? -14.633 -6.359 2.541 1.00 97.44 90 ARG A C 1
ATOM 739 O O . ARG A 1 90 ? -14.544 -5.734 3.594 1.00 97.44 90 ARG A O 1
ATOM 746 N N . GLY A 1 91 ? -15.766 -6.550 1.869 1.00 97.06 91 GLY A N 1
ATOM 747 C CA . GLY A 1 91 ? -17.045 -5.976 2.269 1.00 97.06 91 GLY A CA 1
ATOM 748 C C . GLY A 1 91 ? -17.095 -4.464 2.072 1.00 97.06 91 GLY A C 1
ATOM 749 O O . GLY A 1 91 ? -16.622 -3.939 1.058 1.00 97.06 91 GLY A O 1
ATOM 750 N N . ASP A 1 92 ? -17.669 -3.778 3.051 1.00 97.50 92 ASP A N 1
ATOM 751 C CA . ASP A 1 92 ? -17.885 -2.340 3.023 1.00 97.50 92 ASP A CA 1
ATOM 752 C C . ASP A 1 92 ? -16.685 -1.584 3.597 1.00 97.50 92 ASP A C 1
ATOM 754 O O . ASP A 1 92 ? -16.095 -1.967 4.610 1.00 97.50 92 ASP A O 1
ATOM 758 N N . ALA A 1 93 ? -16.327 -0.469 2.958 1.00 98.00 93 ALA A N 1
ATOM 759 C CA . ALA A 1 93 ? -15.374 0.476 3.525 1.00 98.00 93 ALA A CA 1
ATOM 760 C C . ALA A 1 93 ? -16.029 1.238 4.686 1.00 98.00 93 ALA A C 1
ATOM 762 O O . ALA A 1 93 ? -17.131 1.767 4.542 1.00 98.00 93 ALA A O 1
ATOM 763 N N . LEU A 1 94 ? -15.333 1.326 5.818 1.00 96.31 94 LEU A N 1
ATOM 764 C CA . LEU A 1 94 ? -15.830 2.011 7.010 1.00 96.31 94 LEU A CA 1
ATOM 765 C C . LEU A 1 94 ? -15.433 3.489 7.013 1.00 96.31 94 LEU A C 1
ATOM 767 O O . LEU A 1 94 ? -14.332 3.853 6.588 1.00 96.31 94 LEU A O 1
ATOM 771 N N . ASP A 1 95 ? -16.306 4.330 7.568 1.00 95.56 95 ASP A N 1
ATOM 772 C CA . ASP A 1 95 ? -15.978 5.717 7.901 1.00 95.56 95 ASP A CA 1
ATOM 773 C C . ASP A 1 95 ? -15.290 5.767 9.273 1.00 95.56 95 ASP A C 1
ATOM 775 O O . ASP A 1 95 ? -15.928 5.781 10.326 1.00 95.56 95 ASP A O 1
ATOM 779 N N . VAL A 1 96 ? -13.960 5.683 9.258 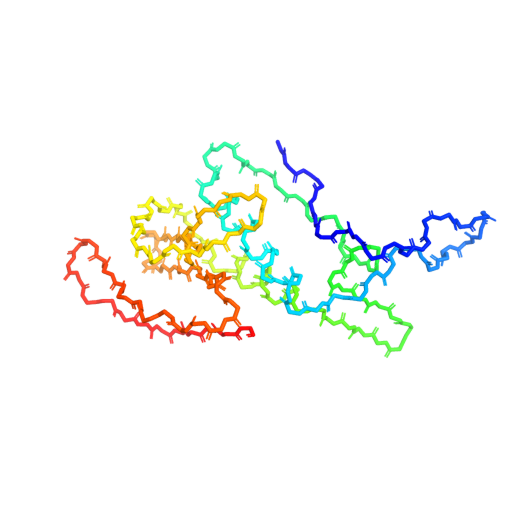1.00 94.88 96 VAL A N 1
ATOM 780 C CA . VAL A 1 96 ? -13.149 5.591 10.476 1.00 94.88 96 VAL A CA 1
ATOM 781 C C . VAL A 1 96 ? -12.908 6.983 11.055 1.00 94.88 96 VAL A C 1
ATOM 783 O O . VAL A 1 96 ? -12.268 7.825 10.424 1.00 94.88 96 VAL A O 1
ATOM 786 N N . LEU A 1 97 ? -13.334 7.200 12.300 1.00 95.31 97 LEU A N 1
ATOM 787 C CA . LEU A 1 97 ? -12.959 8.387 13.064 1.00 95.31 97 LEU A CA 1
ATOM 788 C C . LEU A 1 97 ? -11.520 8.243 13.577 1.00 95.31 97 LEU A C 1
ATOM 790 O O . LEU A 1 97 ? -11.236 7.382 14.408 1.00 95.31 97 LEU A O 1
ATOM 794 N N . VAL A 1 98 ? -10.621 9.107 13.104 1.00 95.69 98 VAL A N 1
ATOM 795 C CA . VAL A 1 98 ? -9.202 9.091 13.482 1.00 95.69 98 VAL A CA 1
ATOM 796 C C . VAL A 1 98 ? -8.846 10.368 14.229 1.00 95.69 98 VAL A C 1
ATOM 798 O O . VAL A 1 98 ? -8.952 11.465 13.683 1.00 95.69 98 VAL A O 1
ATOM 801 N N . THR A 1 99 ? -8.340 10.207 15.449 1.00 96.50 99 THR A N 1
ATOM 802 C CA . THR A 1 99 ? -7.698 11.277 16.218 1.00 96.50 99 THR A CA 1
ATOM 803 C C . THR A 1 99 ? -6.233 10.909 16.396 1.00 96.50 99 THR A C 1
ATOM 805 O O . THR A 1 99 ? -5.925 9.874 16.978 1.00 96.50 99 THR A O 1
ATOM 808 N N . ALA A 1 100 ? -5.327 11.741 15.888 1.00 97.38 100 ALA A N 1
ATOM 809 C CA . ALA A 1 100 ? -3.889 11.500 15.958 1.00 97.38 100 ALA A CA 1
ATOM 810 C C . ALA A 1 100 ? -3.126 12.813 16.197 1.00 97.38 100 ALA A C 1
ATOM 812 O O . ALA A 1 100 ? -3.627 13.878 15.818 1.00 97.38 100 ALA A O 1
ATOM 813 N N . PRO A 1 101 ? -1.911 12.758 16.778 1.00 97.38 101 PRO A N 1
ATOM 814 C CA . PRO A 1 101 ? -1.002 13.899 16.799 1.00 97.38 101 PRO A CA 1
ATOM 815 C C . PRO A 1 101 ? -0.752 14.436 15.389 1.00 97.38 101 PRO A C 1
ATOM 817 O O . PRO A 1 101 ? -0.859 13.697 14.408 1.00 97.38 101 PRO A O 1
ATOM 820 N N . LEU A 1 102 ? -0.391 15.712 15.285 1.00 97.25 102 LEU A N 1
ATOM 821 C CA . LEU A 1 102 ? 0.001 16.309 14.013 1.00 97.25 102 LEU A CA 1
ATOM 822 C C . LEU A 1 102 ? 1.521 16.241 13.833 1.00 97.25 102 LEU A C 1
ATOM 824 O O . LEU A 1 102 ? 2.276 16.404 14.790 1.00 97.25 102 LEU A O 1
ATOM 828 N N . VAL A 1 103 ? 1.954 16.023 12.595 1.00 96.94 103 VAL A N 1
ATOM 829 C CA . VAL A 1 103 ? 3.348 16.083 12.151 1.00 96.94 103 VAL A CA 1
ATOM 830 C C . VAL A 1 103 ? 3.477 17.252 11.184 1.00 96.94 103 VAL A C 1
ATOM 832 O O . VAL A 1 103 ? 2.729 17.343 10.210 1.00 96.94 103 VAL A O 1
ATOM 835 N N . GLU A 1 104 ? 4.425 18.147 11.448 1.00 96.88 104 GLU A N 1
ATOM 836 C CA . GLU A 1 104 ? 4.714 19.267 10.556 1.00 96.88 104 GLU A CA 1
ATOM 837 C C . GLU A 1 104 ? 5.426 18.788 9.292 1.00 96.88 104 GLU A C 1
ATOM 839 O O . GLU A 1 104 ? 6.405 18.041 9.341 1.00 96.88 104 GLU A O 1
ATOM 844 N N . THR A 1 105 ? 4.962 19.267 8.143 1.00 95.62 105 THR A N 1
ATOM 845 C CA . THR A 1 105 ? 5.584 19.002 6.847 1.00 95.62 105 THR A CA 1
ATOM 846 C C . THR A 1 105 ? 5.985 20.310 6.182 1.00 95.62 105 THR A C 1
ATOM 848 O O . THR A 1 105 ? 5.336 21.343 6.338 1.00 95.62 105 THR A O 1
ATOM 851 N N . LYS A 1 106 ? 7.048 20.268 5.375 1.00 95.19 106 LYS A N 1
ATOM 852 C CA . LYS A 1 106 ? 7.552 21.466 4.685 1.00 95.19 106 LYS A CA 1
ATOM 853 C C . LYS A 1 106 ? 6.561 22.047 3.669 1.00 95.19 106 LYS A C 1
ATOM 855 O O . LYS A 1 106 ? 6.589 23.249 3.437 1.00 95.19 106 LYS A O 1
ATOM 860 N N . GLN A 1 107 ? 5.746 21.204 3.030 1.00 95.75 107 GLN A N 1
ATOM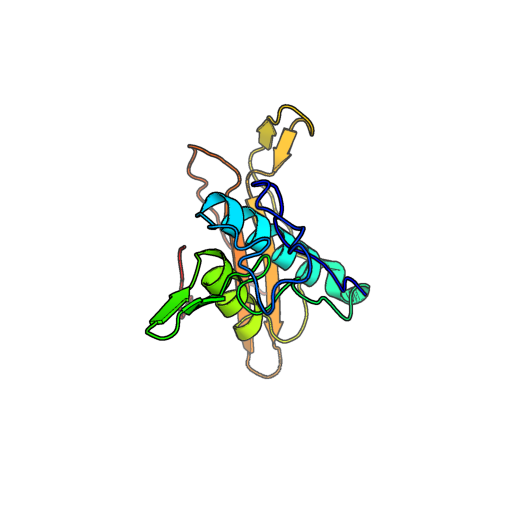 861 C CA . GLN A 1 107 ? 4.906 21.589 1.885 1.00 95.75 107 GLN A CA 1
ATOM 862 C C . GLN A 1 107 ? 3.401 21.566 2.176 1.00 95.75 107 GLN A C 1
ATOM 864 O O . GLN A 1 107 ? 2.649 22.245 1.483 1.00 95.75 107 GLN A O 1
ATOM 869 N N . HIS A 1 108 ? 2.952 20.812 3.182 1.00 94.50 108 HIS A N 1
ATOM 870 C CA . HIS A 1 108 ? 1.527 20.604 3.461 1.00 94.50 108 HIS A CA 1
ATOM 871 C C . HIS A 1 108 ? 1.110 21.080 4.860 1.00 94.50 108 HIS A C 1
ATOM 873 O O . HIS A 1 108 ? -0.036 20.880 5.251 1.00 94.50 108 HIS A O 1
ATOM 879 N N . GLY A 1 109 ? 2.020 21.720 5.606 1.00 96.12 109 GLY A N 1
ATOM 880 C CA . GLY A 1 109 ? 1.793 22.112 6.997 1.00 96.12 109 GLY A CA 1
ATOM 881 C C . GLY A 1 109 ? 1.612 20.900 7.911 1.00 96.12 109 GLY A C 1
ATOM 882 O O . GLY A 1 109 ? 2.148 19.821 7.636 1.00 96.12 109 GLY A O 1
ATOM 883 N N . ALA A 1 110 ? 0.853 21.087 8.987 1.00 96.81 110 ALA A N 1
ATOM 884 C CA . ALA A 1 110 ? 0.547 20.060 9.971 1.00 96.81 110 ALA A CA 1
ATOM 885 C C . ALA A 1 110 ? -0.432 19.013 9.409 1.00 96.81 110 ALA A C 1
ATOM 887 O O . ALA A 1 110 ? -1.568 19.339 9.058 1.00 96.81 110 ALA A O 1
ATOM 888 N N . VAL A 1 111 ? -0.020 17.744 9.360 1.00 96.25 111 VAL A N 1
ATOM 889 C CA . VAL A 1 111 ? -0.859 16.618 8.910 1.00 96.25 111 VAL A CA 1
ATOM 890 C C . VAL A 1 111 ? -1.006 15.568 10.013 1.00 96.25 111 VAL A C 1
ATOM 892 O O . VAL A 1 111 ? -0.092 15.419 10.820 1.00 96.25 111 VAL A O 1
ATOM 895 N N . PRO A 1 112 ? -2.106 14.794 10.071 1.00 97.06 112 PRO A N 1
ATOM 896 C CA . PRO A 1 112 ? -2.229 13.706 11.038 1.00 97.06 112 PRO A CA 1
ATOM 897 C C . PRO A 1 112 ? -1.101 12.683 10.890 1.00 97.06 112 PRO A C 1
ATOM 899 O O . PRO A 1 112 ? -0.823 12.220 9.778 1.00 97.06 112 PRO A O 1
ATOM 902 N N . ALA A 1 113 ? -0.500 12.299 12.018 1.00 97.62 113 ALA A N 1
ATOM 903 C CA . ALA A 1 113 ? 0.552 11.292 12.095 1.00 97.62 113 ALA A CA 1
ATOM 904 C C . ALA A 1 113 ? 0.074 9.921 11.609 1.00 97.62 113 ALA A C 1
ATOM 906 O O . ALA A 1 113 ? 0.872 9.155 11.086 1.00 97.62 113 ALA A O 1
ATOM 907 N N . LEU A 1 114 ? -1.216 9.610 11.755 1.00 98.31 114 LEU A N 1
ATOM 908 C CA . LEU A 1 114 ? -1.791 8.346 11.312 1.00 98.31 114 LEU A CA 1
ATOM 909 C C . LEU A 1 114 ? -2.639 8.532 10.055 1.00 98.31 114 LEU A C 1
ATOM 911 O O . LEU A 1 114 ? -3.523 9.389 10.001 1.00 98.31 114 LEU A O 1
ATOM 915 N N . ASP A 1 115 ? -2.396 7.687 9.058 1.00 98.25 115 ASP A N 1
ATOM 916 C CA . ASP A 1 115 ? -3.293 7.468 7.931 1.00 98.25 115 ASP A CA 1
ATOM 917 C C . ASP A 1 115 ? -3.980 6.116 8.095 1.00 98.25 115 ASP A C 1
ATOM 919 O O . ASP A 1 115 ? -3.310 5.083 8.116 1.00 98.25 115 ASP A O 1
ATOM 923 N N . VAL A 1 116 ? -5.307 6.124 8.224 1.00 98.38 116 VAL A N 1
ATOM 924 C CA . VAL A 1 116 ? -6.070 4.916 8.564 1.00 98.38 116 VAL A CA 1
ATOM 925 C C . VAL A 1 116 ? -7.206 4.694 7.580 1.00 98.38 116 VAL A C 1
ATOM 927 O O . VAL A 1 116 ? -7.914 5.631 7.205 1.00 98.38 116 VAL A O 1
ATOM 930 N N . SER A 1 117 ? -7.398 3.449 7.169 1.00 98.44 117 SER A N 1
ATOM 931 C CA . SER A 1 117 ? -8.623 2.989 6.518 1.00 98.44 117 SER A CA 1
ATOM 932 C C . SER A 1 117 ? -9.034 1.638 7.094 1.00 98.44 117 SER A C 1
ATOM 934 O O . SER A 1 117 ? -8.210 0.932 7.675 1.00 98.44 117 SER A O 1
ATOM 936 N N . ALA A 1 118 ? -10.309 1.281 6.974 1.00 97.69 118 ALA A N 1
ATOM 937 C CA . ALA A 1 118 ? -10.795 -0.011 7.432 1.00 97.69 118 ALA A CA 1
ATOM 938 C C . ALA A 1 118 ? -11.922 -0.524 6.539 1.00 97.69 118 ALA A C 1
ATOM 940 O O . ALA A 1 118 ? -12.604 0.254 5.867 1.00 97.69 118 ALA A O 1
ATOM 941 N N . SER A 1 119 ? -12.111 -1.837 6.551 1.00 97.56 119 SER A N 1
ATOM 942 C CA . SER A 1 119 ? -13.225 -2.508 5.887 1.00 97.56 119 SER A CA 1
ATOM 943 C C . SER A 1 119 ? -13.832 -3.571 6.789 1.00 97.56 119 SER A C 1
ATOM 945 O O . SER A 1 119 ? -13.133 -4.133 7.636 1.00 97.56 119 SER A O 1
ATOM 947 N N . PHE A 1 120 ? -15.105 -3.877 6.570 1.00 95.69 120 PHE A N 1
ATOM 948 C CA . PHE A 1 120 ? -15.816 -4.930 7.278 1.00 95.69 120 PHE A CA 1
ATOM 949 C C . PHE A 1 120 ? -16.713 -5.713 6.330 1.00 95.69 120 PHE A C 1
ATOM 951 O O . PHE A 1 120 ? -17.497 -5.142 5.574 1.00 95.69 120 PHE A O 1
ATOM 958 N N . ASP A 1 121 ? -16.611 -7.030 6.407 1.00 96.00 121 ASP A N 1
ATOM 959 C CA . ASP A 1 121 ? -17.451 -7.964 5.683 1.00 96.00 121 ASP A CA 1
ATOM 960 C C . ASP A 1 121 ? -18.485 -8.562 6.641 1.00 96.00 121 ASP A C 1
ATOM 962 O O . ASP A 1 121 ? -18.172 -9.405 7.483 1.00 96.00 121 ASP A O 1
ATOM 966 N N . ALA A 1 122 ? -19.734 -8.114 6.505 1.00 93.38 122 ALA A N 1
ATOM 967 C CA . ALA A 1 122 ? -20.839 -8.569 7.338 1.00 93.38 122 ALA A CA 1
ATOM 968 C C . ALA A 1 122 ? -21.210 -10.046 7.109 1.00 93.38 122 ALA A C 1
ATOM 970 O O . ALA A 1 122 ? -21.790 -10.659 8.004 1.00 93.38 122 ALA A O 1
ATOM 971 N N . GLU A 1 123 ? -20.881 -10.630 5.950 1.00 95.56 123 GLU A N 1
ATOM 972 C CA . GLU A 1 123 ? -21.185 -12.037 5.657 1.00 95.56 123 GLU A CA 1
ATOM 973 C C . GLU A 1 123 ? -20.244 -12.977 6.413 1.00 95.56 123 GLU A C 1
ATOM 975 O O . GLU A 1 123 ? -20.664 -14.016 6.925 1.00 95.56 123 GLU A O 1
ATOM 980 N N . THR A 1 124 ? -18.965 -12.604 6.505 1.00 93.81 124 THR A N 1
ATOM 981 C CA . THR A 1 124 ? -17.934 -13.402 7.186 1.00 93.81 124 THR A CA 1
ATOM 982 C C . THR A 1 124 ? -17.678 -12.961 8.627 1.00 93.81 124 THR A C 1
ATOM 984 O O . THR A 1 124 ? -17.051 -13.699 9.389 1.00 93.81 124 THR A O 1
ATOM 987 N N . GLY A 1 125 ? -18.144 -11.768 9.009 1.00 91.12 125 GLY A N 1
ATOM 988 C CA . GLY A 1 125 ? -17.851 -11.128 10.292 1.00 91.12 125 GLY A CA 1
ATOM 989 C C . GLY A 1 125 ? -16.397 -10.660 10.424 1.00 91.12 125 GLY A C 1
ATOM 990 O O . GLY A 1 125 ? -15.940 -10.403 11.537 1.00 91.12 125 GLY A O 1
ATOM 991 N N . GLN A 1 126 ? -15.647 -10.590 9.319 1.00 92.44 126 GLN A N 1
ATOM 992 C CA . GLN A 1 126 ? -14.230 -10.225 9.328 1.00 92.44 126 GLN A CA 1
ATOM 993 C C . GLN A 1 126 ? -14.035 -8.738 9.031 1.00 92.44 126 GLN A C 1
ATOM 995 O O . GLN A 1 126 ? -14.629 -8.183 8.110 1.00 92.44 126 GLN A O 1
ATOM 1000 N N . GLY A 1 127 ? -13.146 -8.100 9.792 1.00 94.06 127 GLY A N 1
ATOM 1001 C CA . GLY A 1 127 ? -12.716 -6.724 9.569 1.00 94.06 127 GLY A CA 1
ATOM 1002 C C . GLY A 1 127 ? -11.209 -6.622 9.363 1.00 94.06 127 GLY A C 1
ATOM 1003 O O . GLY A 1 127 ? -10.442 -7.458 9.845 1.00 94.06 127 GLY A O 1
ATOM 1004 N N . ALA A 1 128 ? -10.780 -5.574 8.667 1.00 96.56 128 ALA A N 1
ATOM 1005 C CA . ALA A 1 128 ? -9.373 -5.236 8.496 1.00 96.56 128 ALA A CA 1
ATOM 1006 C C . ALA A 1 128 ? -9.161 -3.741 8.733 1.00 96.56 128 ALA A C 1
ATOM 1008 O O . ALA A 1 128 ? -9.946 -2.918 8.263 1.00 96.56 128 ALA A O 1
ATOM 1009 N N . ILE A 1 129 ? -8.086 -3.399 9.444 1.00 97.12 129 ILE A N 1
ATOM 1010 C CA . ILE A 1 129 ? -7.651 -2.021 9.684 1.00 97.12 129 ILE A CA 1
ATOM 1011 C C . ILE A 1 129 ? -6.258 -1.866 9.081 1.00 97.12 129 ILE A C 1
ATOM 1013 O O . ILE A 1 129 ? -5.354 -2.651 9.368 1.00 97.12 129 ILE A O 1
ATOM 1017 N N . PHE A 1 130 ? -6.089 -0.844 8.251 1.00 98.19 130 PHE A N 1
ATOM 1018 C CA . PHE A 1 130 ? -4.838 -0.504 7.588 1.00 98.19 130 PHE A CA 1
ATOM 1019 C C . PHE A 1 130 ? -4.346 0.826 8.139 1.00 98.19 130 PHE A C 1
ATOM 1021 O O . PHE A 1 130 ? -5.052 1.831 8.057 1.00 98.19 130 PHE A O 1
ATOM 1028 N N . LEU A 1 131 ? -3.146 0.831 8.718 1.00 97.62 131 LEU A N 1
ATOM 1029 C CA . LEU A 1 131 ? -2.621 1.965 9.470 1.00 97.62 131 LEU A CA 1
ATOM 1030 C C . LEU A 1 131 ? -1.191 2.275 9.029 1.00 97.62 131 LEU A C 1
ATOM 1032 O O . LEU A 1 131 ? -0.336 1.392 9.008 1.00 97.62 131 LEU A O 1
ATOM 1036 N N . VAL A 1 132 ? -0.939 3.535 8.681 1.00 98.25 132 VAL A N 1
ATOM 1037 C CA . VAL A 1 132 ? 0.396 4.045 8.349 1.00 98.25 132 VAL A CA 1
ATOM 1038 C C . VAL A 1 132 ? 0.748 5.164 9.321 1.00 98.25 132 VAL A C 1
ATOM 1040 O O . VAL A 1 132 ? 0.019 6.150 9.413 1.00 98.25 132 VAL A O 1
ATOM 1043 N N . ASN A 1 133 ? 1.875 5.024 10.023 1.00 97.56 133 ASN A N 1
ATOM 1044 C CA . ASN A 1 133 ? 2.471 6.110 10.794 1.00 97.56 133 ASN A CA 1
ATOM 1045 C C . ASN A 1 133 ? 3.378 6.942 9.875 1.00 97.56 133 ASN A C 1
ATOM 1047 O O . ASN A 1 133 ? 4.376 6.442 9.365 1.00 97.56 133 ASN A O 1
ATOM 1051 N N . ARG A 1 134 ? 3.009 8.205 9.653 1.00 96.75 134 ARG A N 1
ATOM 1052 C CA . ARG A 1 134 ? 3.754 9.195 8.862 1.00 96.75 134 ARG A CA 1
ATOM 1053 C C . ARG A 1 134 ? 4.902 9.840 9.638 1.00 96.75 134 ARG A C 1
ATOM 1055 O O . ARG A 1 134 ? 5.696 10.562 9.042 1.00 96.75 134 ARG A O 1
ATOM 1062 N N . SER A 1 135 ? 4.971 9.639 10.955 1.00 95.56 135 SER A N 1
ATOM 1063 C CA . SER A 1 135 ? 6.095 10.123 11.749 1.00 95.56 135 SER A CA 1
ATOM 1064 C C . SER A 1 135 ? 7.370 9.369 11.385 1.00 95.56 135 SER A C 1
ATOM 1066 O O . SER A 1 135 ? 7.373 8.144 11.292 1.00 95.56 135 SER A O 1
ATOM 1068 N N . LEU A 1 136 ? 8.466 10.106 11.205 1.00 93.81 136 LEU A N 1
ATOM 1069 C CA . LEU A 1 136 ? 9.769 9.532 10.858 1.00 93.81 136 LEU A CA 1
ATOM 1070 C C . LEU A 1 136 ? 10.497 8.922 12.065 1.00 93.81 136 LEU A C 1
ATOM 1072 O O . LEU A 1 136 ? 11.408 8.119 11.885 1.00 93.81 136 LEU A O 1
ATOM 1076 N N . SER A 1 137 ? 10.128 9.324 13.284 1.00 94.44 137 SER A N 1
ATOM 1077 C CA . SER A 1 137 ? 10.826 8.944 14.522 1.00 94.44 137 SER A CA 1
ATOM 1078 C C . SER A 1 137 ? 9.887 8.561 15.660 1.00 94.44 137 SER A C 1
ATOM 1080 O O . SER A 1 137 ? 10.200 7.666 16.442 1.00 94.44 137 SER A O 1
ATOM 1082 N N . GLU A 1 138 ? 8.736 9.224 15.763 1.00 96.50 138 GLU A N 1
ATOM 1083 C CA . GLU A 1 138 ? 7.853 9.065 16.915 1.00 96.50 138 GLU A CA 1
ATOM 1084 C C . GLU A 1 138 ? 6.932 7.856 16.760 1.00 96.50 138 GLU A C 1
ATOM 1086 O O . GLU A 1 138 ? 6.217 7.702 15.765 1.00 96.50 138 GLU A O 1
ATOM 1091 N N . THR A 1 139 ? 6.904 7.024 17.797 1.00 96.25 139 THR A N 1
ATOM 1092 C CA . THR A 1 139 ? 5.899 5.968 17.938 1.00 96.25 139 THR A CA 1
ATOM 1093 C C . THR A 1 139 ? 4.566 6.578 18.362 1.00 96.25 139 THR A C 1
ATOM 1095 O O . THR A 1 139 ? 4.526 7.447 19.230 1.00 96.25 139 THR A O 1
ATOM 1098 N N . VAL A 1 140 ? 3.464 6.086 17.792 1.00 96.81 140 VAL A N 1
ATOM 1099 C CA . VAL A 1 140 ? 2.105 6.492 18.170 1.00 96.81 140 VAL A CA 1
ATOM 1100 C C . VAL A 1 140 ? 1.370 5.286 18.750 1.00 96.81 140 VAL A C 1
ATOM 1102 O O . VAL A 1 140 ? 1.004 4.361 18.024 1.00 96.81 140 VAL A O 1
ATOM 1105 N N . VAL A 1 141 ? 1.156 5.287 20.068 1.00 96.38 141 VAL A N 1
ATOM 1106 C CA . VAL A 1 141 ? 0.271 4.309 20.718 1.00 96.38 141 VAL A CA 1
ATOM 1107 C C . VAL A 1 141 ? -1.153 4.575 20.238 1.00 96.38 141 VAL A C 1
ATOM 1109 O O . VAL A 1 141 ? -1.605 5.718 20.265 1.00 96.38 141 VAL A O 1
ATOM 1112 N N . THR A 1 142 ? -1.829 3.534 19.755 1.00 94.81 142 THR A N 1
ATOM 1113 C CA . THR A 1 142 ? -3.136 3.661 19.104 1.00 94.81 142 THR A CA 1
ATOM 1114 C C . THR A 1 142 ? -4.155 2.765 19.788 1.00 94.81 142 THR A C 1
ATOM 1116 O O . THR A 1 142 ? -3.991 1.546 19.803 1.00 94.81 142 THR A O 1
ATOM 1119 N N . ASP A 1 143 ? -5.226 3.371 20.294 1.00 93.19 143 ASP A N 1
ATOM 1120 C CA . ASP A 1 143 ? -6.405 2.652 20.765 1.00 93.19 143 ASP A CA 1
ATOM 1121 C C . ASP A 1 143 ? -7.353 2.388 19.591 1.00 93.19 143 ASP A C 1
ATOM 1123 O O . ASP A 1 143 ? -7.710 3.298 18.840 1.00 93.19 143 ASP A O 1
ATOM 1127 N N . VAL A 1 144 ? -7.779 1.135 19.437 1.00 91.00 144 VAL A N 1
ATOM 1128 C CA . VAL A 1 144 ? -8.777 0.735 18.439 1.00 91.00 144 VAL A CA 1
ATOM 1129 C C . VAL A 1 144 ? -10.087 0.462 19.161 1.00 91.00 144 VAL A C 1
ATOM 1131 O O . VAL A 1 144 ? -10.197 -0.495 19.924 1.00 91.00 144 VAL A O 1
ATOM 1134 N N . VAL A 1 145 ? -11.084 1.311 18.912 1.00 89.94 145 VAL A N 1
ATOM 1135 C CA . VAL A 1 145 ? -12.406 1.216 19.537 1.00 89.94 145 VAL A CA 1
ATOM 1136 C C . VAL A 1 145 ? -13.436 0.847 18.483 1.00 89.94 145 VAL A C 1
ATOM 1138 O O . VAL A 1 145 ? -13.661 1.591 17.530 1.00 89.94 145 VAL A O 1
ATOM 1141 N N . TRP A 1 146 ? -14.079 -0.300 18.671 1.00 87.44 146 TRP A N 1
ATOM 1142 C CA . TRP A 1 146 ? -15.161 -0.757 17.813 1.00 87.44 146 TRP A CA 1
ATOM 1143 C C . TRP A 1 146 ? -16.510 -0.336 18.404 1.00 87.44 146 TRP A C 1
ATOM 1145 O O . TRP A 1 146 ? -16.791 -0.581 19.578 1.00 87.44 146 TRP A O 1
ATOM 1155 N N . GLN A 1 147 ? -17.317 0.383 17.619 1.00 84.12 147 GLN A N 1
ATOM 1156 C CA . GLN A 1 147 ? -18.452 1.153 18.149 1.00 84.12 147 GLN A CA 1
ATOM 1157 C C . GLN A 1 147 ? -19.627 0.304 18.644 1.00 84.12 147 GLN A C 1
ATOM 1159 O O . GLN A 1 147 ? -20.423 0.798 19.439 1.00 84.12 147 GLN A O 1
ATOM 1164 N N . ASP A 1 148 ? -19.748 -0.953 18.214 1.00 82.62 148 ASP A N 1
ATOM 1165 C CA . ASP A 1 148 ? -20.827 -1.835 18.680 1.00 82.62 148 ASP A CA 1
ATOM 1166 C C . ASP A 1 148 ? -20.612 -2.351 20.122 1.00 82.62 148 ASP A C 1
ATOM 1168 O O . ASP A 1 148 ? -21.481 -3.025 20.677 1.00 82.62 148 ASP A O 1
ATOM 1172 N N . GLY A 1 149 ? -19.469 -2.015 20.739 1.00 73.62 149 GLY A N 1
ATOM 1173 C CA . GLY A 1 149 ? -19.125 -2.374 22.112 1.00 73.62 149 GLY A CA 1
ATOM 1174 C C . GLY A 1 149 ? -18.727 -3.839 22.306 1.00 73.62 149 GLY A C 1
ATOM 1175 O O . GLY A 1 149 ? -18.484 -4.249 23.443 1.00 73.62 149 GLY A O 1
ATOM 1176 N N . GLN A 1 150 ? -18.651 -4.636 21.239 1.00 76.31 150 GLN A N 1
ATOM 1177 C CA . GLN A 1 150 ? -18.184 -6.013 21.312 1.00 76.31 150 GLN A CA 1
ATOM 1178 C C . GLN A 1 150 ? -16.666 -6.069 21.484 1.00 76.31 150 GLN A C 1
ATOM 1180 O O . GLN A 1 150 ? -15.909 -5.243 20.970 1.00 76.31 150 GLN A O 1
ATOM 1185 N N . ALA A 1 151 ? -16.211 -7.085 22.217 1.00 71.25 151 ALA A N 1
ATOM 1186 C CA . ALA A 1 151 ? -14.792 -7.371 22.327 1.00 71.25 151 ALA A CA 1
ATOM 1187 C C . ALA A 1 151 ? -14.261 -7.815 20.958 1.00 71.25 151 ALA A C 1
ATOM 1189 O O . ALA A 1 151 ? -14.646 -8.865 20.445 1.00 71.25 151 ALA A O 1
ATOM 1190 N N . VAL A 1 152 ? -13.361 -7.022 20.379 1.00 77.81 152 VAL A N 1
ATOM 1191 C CA . VAL A 1 152 ? -12.679 -7.380 19.135 1.00 77.81 152 VAL A CA 1
ATOM 1192 C C . VAL A 1 152 ? -11.505 -8.294 19.460 1.00 77.81 152 VAL A C 1
ATOM 1194 O O . VAL A 1 152 ? -10.640 -7.951 20.266 1.00 77.81 152 VAL A O 1
ATOM 1197 N N . ALA A 1 153 ? -11.456 -9.454 18.811 1.00 84.75 153 ALA A N 1
ATOM 1198 C CA . ALA A 1 153 ? -10.281 -10.311 18.820 1.00 84.75 153 ALA A CA 1
ATOM 1199 C C . ALA A 1 153 ? -9.403 -9.985 17.606 1.00 84.75 153 ALA A C 1
ATOM 1201 O O . ALA A 1 153 ? -9.873 -9.987 16.469 1.00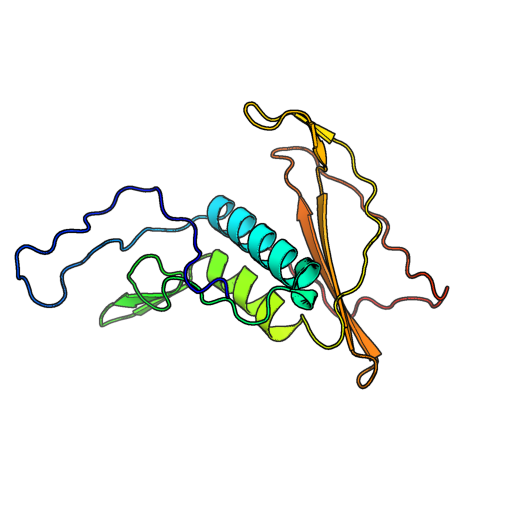 84.75 153 ALA A O 1
ATOM 1202 N N . VAL A 1 154 ? -8.117 -9.730 17.839 1.00 90.81 154 VAL A N 1
ATOM 1203 C CA . VAL A 1 154 ? -7.133 -9.609 16.758 1.00 90.81 154 VAL A CA 1
ATOM 1204 C C . VAL A 1 154 ? -6.654 -11.012 16.396 1.00 90.81 154 VAL A C 1
ATOM 1206 O O . VAL A 1 154 ? -5.892 -11.612 17.149 1.00 90.81 154 VAL A O 1
ATOM 1209 N N . ASP A 1 155 ? -7.102 -11.539 15.253 1.00 91.38 155 ASP A N 1
ATOM 1210 C CA . ASP A 1 155 ? -6.638 -12.841 14.742 1.00 91.38 155 ASP A CA 1
ATOM 1211 C C . ASP A 1 155 ? -5.179 -12.760 14.268 1.00 91.38 155 ASP A C 1
ATOM 1213 O O . ASP A 1 155 ? -4.343 -13.597 14.608 1.00 91.38 155 ASP A O 1
ATOM 1217 N N . LYS A 1 156 ? -4.856 -11.729 13.475 1.00 94.75 156 LYS A N 1
ATOM 1218 C CA . LYS A 1 156 ? -3.542 -11.550 12.845 1.00 94.75 156 LYS A CA 1
ATOM 1219 C C . LYS A 1 156 ? -3.156 -10.080 12.783 1.00 94.75 156 LYS A C 1
ATOM 1221 O O . LYS A 1 156 ? -4.001 -9.213 12.583 1.00 94.75 156 LYS A O 1
ATOM 1226 N N . ALA A 1 157 ? -1.856 -9.833 12.888 1.00 95.00 157 ALA A N 1
ATOM 1227 C CA . ALA A 1 157 ? -1.240 -8.534 12.667 1.00 95.00 157 ALA A CA 1
ATOM 1228 C C . ALA A 1 157 ? -0.019 -8.698 11.756 1.00 95.00 157 ALA A C 1
ATOM 1230 O O . ALA A 1 157 ? 0.696 -9.699 11.830 1.00 95.00 157 ALA A O 1
ATOM 1231 N N . TRP A 1 158 ? 0.215 -7.706 10.901 1.00 95.19 158 TRP A N 1
ATOM 1232 C CA . TRP A 1 158 ? 1.360 -7.654 9.997 1.00 95.19 158 TRP A CA 1
ATOM 1233 C C . TRP A 1 158 ? 2.047 -6.302 10.132 1.00 95.19 158 TRP A C 1
ATOM 1235 O O . TRP A 1 158 ? 1.389 -5.289 10.362 1.00 95.19 158 TRP A O 1
ATOM 1245 N N . GLN A 1 159 ? 3.361 -6.297 9.942 1.00 92.50 159 GLN A N 1
ATOM 1246 C CA . GLN A 1 159 ? 4.183 -5.097 9.896 1.00 92.50 159 GLN A CA 1
ATOM 1247 C C . GLN A 1 159 ? 5.124 -5.205 8.694 1.00 92.50 159 GLN A C 1
ATOM 1249 O O . GLN A 1 159 ? 5.618 -6.299 8.403 1.00 92.50 159 GLN A O 1
ATOM 1254 N N . LEU A 1 160 ? 5.296 -4.091 7.979 1.00 86.31 160 LEU A N 1
ATOM 1255 C CA . LEU A 1 160 ? 6.250 -3.943 6.876 1.00 86.31 160 LEU A CA 1
ATOM 1256 C C . LEU A 1 160 ? 7.631 -3.548 7.396 1.00 86.31 160 LEU A C 1
ATOM 1258 O O . LEU A 1 160 ? 7.677 -2.754 8.364 1.00 86.31 160 LEU A O 1
#

pLDDT: mean 95.24, std 4.38, range [71.25, 98.56]

Secondary structure (DSSP, 8-state):
-EEEE----S------TT-SS---S-----HHHHHHHHHHHHHHHHTTTT---EEES-SSSTT-SEEEETTEEEE-HHHHHHHHHHHH--SEEP-------EEEETTTEEEESEEEEEEEETTTTEEEEEEEE--SS---------TT------------